Protein AF-A0A518HFP2-F1 (afdb_monomer_lite)

InterPro domains:
  IPR027417 P-loop containing nucleoside triphosphate hydrolase [G3DSA:3.40.50.300] (1-92)

Structure (mmCIF, N/CA/C/O backbone):
data_AF-A0A518HFP2-F1
#
_entry.id   AF-A0A518HFP2-F1
#
loop_
_atom_site.group_PDB
_atom_site.id
_atom_site.type_symbol
_atom_site.label_atom_id
_atom_site.label_alt_id
_atom_site.label_comp_id
_atom_site.label_asym_id
_atom_site.label_entity_id
_atom_site.label_seq_id
_atom_site.pdbx_PDB_ins_code
_atom_site.Cartn_x
_atom_site.Cartn_y
_atom_site.Cartn_z
_atom_site.occupancy
_atom_site.B_iso_or_equiv
_atom_site.auth_seq_id
_atom_site.auth_comp_id
_atom_site.auth_asym_id
_atom_site.auth_atom_id
_atom_site.pdbx_PDB_model_num
ATOM 1 N N . MET A 1 1 ? -16.623 0.755 4.294 1.00 90.94 1 MET A N 1
ATOM 2 C CA . MET A 1 1 ? -15.991 1.389 3.118 1.00 90.94 1 MET A CA 1
ATOM 3 C C . MET A 1 1 ? -14.483 1.255 3.259 1.00 90.94 1 MET A C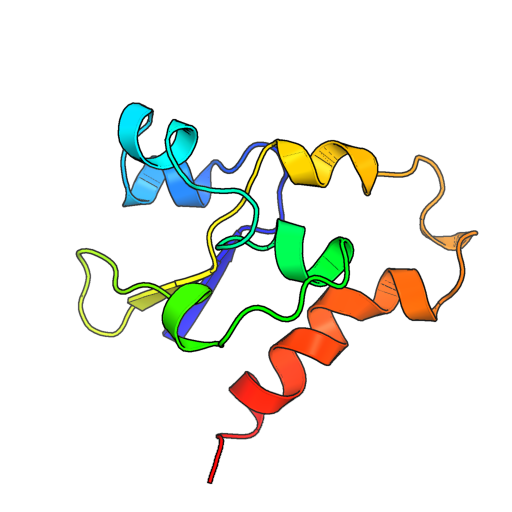 1
ATOM 5 O O . MET A 1 1 ? -13.975 1.486 4.349 1.00 90.94 1 MET A O 1
ATOM 9 N N . LEU A 1 2 ? -13.793 0.840 2.193 1.00 93.81 2 LEU A N 1
ATOM 10 C CA . LEU A 1 2 ? -12.335 0.705 2.170 1.00 93.81 2 LEU A CA 1
ATOM 11 C C . LEU A 1 2 ? -11.722 1.908 1.451 1.00 93.81 2 LEU A C 1
ATOM 13 O O . LEU A 1 2 ? -12.075 2.198 0.310 1.00 93.81 2 LEU A O 1
ATOM 17 N N . LEU A 1 3 ? -10.810 2.589 2.130 1.00 96.44 3 LEU A N 1
ATOM 18 C CA . LEU A 1 3 ? -9.951 3.621 1.576 1.00 96.44 3 LEU A CA 1
ATOM 19 C C . LEU A 1 3 ? -8.634 2.978 1.150 1.00 96.44 3 LEU A C 1
ATOM 21 O O . LEU A 1 3 ? -8.071 2.181 1.897 1.00 96.44 3 LEU A O 1
ATOM 25 N N . VAL A 1 4 ? -8.138 3.333 -0.029 1.00 97.38 4 VAL A N 1
ATOM 26 C CA . VAL A 1 4 ? -6.867 2.825 -0.549 1.00 97.38 4 VAL A CA 1
ATOM 27 C C . VAL A 1 4 ? -5.966 4.007 -0.858 1.00 97.38 4 VAL A C 1
ATOM 29 O O . VAL A 1 4 ? -6.301 4.838 -1.701 1.00 97.38 4 VAL A O 1
ATOM 32 N N . ASP A 1 5 ? -4.82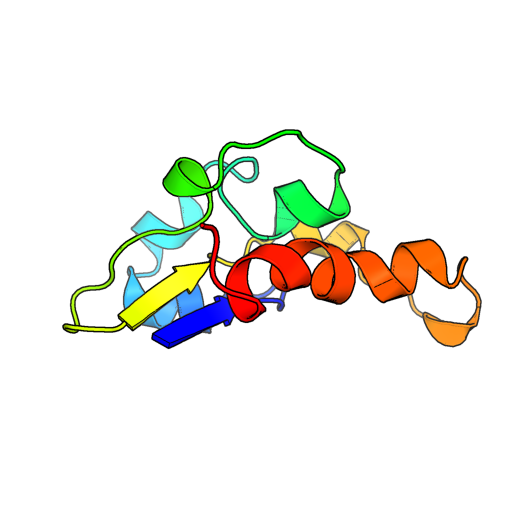8 4.082 -0.177 1.00 97.94 5 ASP A N 1
ATOM 33 C CA . ASP A 1 5 ? -3.822 5.111 -0.418 1.00 97.94 5 ASP A CA 1
ATOM 34 C C . ASP A 1 5 ? -2.744 4.562 -1.359 1.00 97.94 5 ASP A C 1
ATOM 36 O O . ASP A 1 5 ? -1.818 3.870 -0.942 1.00 97.94 5 ASP A O 1
ATOM 40 N N . ASN A 1 6 ? -2.916 4.826 -2.654 1.00 97.31 6 ASN A N 1
ATOM 41 C CA . ASN A 1 6 ? -2.047 4.318 -3.717 1.00 97.31 6 ASN A CA 1
ATOM 42 C C . ASN A 1 6 ? -0.971 5.322 -4.164 1.00 97.31 6 ASN A C 1
ATOM 44 O O . ASN A 1 6 ? -0.401 5.187 -5.245 1.00 97.31 6 ASN A O 1
ATOM 48 N N . ASP A 1 7 ? -0.733 6.364 -3.375 1.00 96.19 7 ASP A N 1
ATOM 49 C CA . ASP A 1 7 ? 0.315 7.341 -3.642 1.00 96.19 7 ASP A CA 1
ATOM 50 C C . ASP A 1 7 ? 1.517 7.055 -2.733 1.00 96.19 7 ASP A C 1
ATOM 52 O O . ASP A 1 7 ? 1.380 6.899 -1.518 1.00 96.19 7 ASP A O 1
ATOM 56 N N . ALA A 1 8 ? 2.725 7.030 -3.302 1.00 96.00 8 ALA A N 1
ATOM 57 C CA . ALA A 1 8 ? 3.963 6.880 -2.541 1.00 96.00 8 ALA A CA 1
ATOM 58 C C . ALA A 1 8 ? 4.167 7.998 -1.500 1.00 96.00 8 ALA A C 1
ATOM 60 O O . ALA A 1 8 ? 4.883 7.809 -0.517 1.00 96.00 8 ALA A O 1
ATOM 61 N N . GLN A 1 9 ? 3.526 9.160 -1.666 1.00 96.50 9 GLN A N 1
ATOM 62 C CA . GLN A 1 9 ? 3.527 10.210 -0.645 1.00 96.50 9 GLN A CA 1
ATOM 63 C C . GLN A 1 9 ? 2.751 9.825 0.622 1.00 96.50 9 GLN A C 1
ATOM 65 O O . GLN A 1 9 ? 3.003 10.414 1.678 1.00 96.50 9 GLN A O 1
ATOM 70 N N . ALA A 1 10 ? 1.862 8.831 0.542 1.00 97.44 10 ALA A N 1
ATOM 71 C CA . ALA A 1 10 ? 1.081 8.287 1.649 1.00 97.44 10 ALA A CA 1
ATOM 72 C C . ALA A 1 10 ? 0.317 9.360 2.455 1.00 97.44 10 ALA A C 1
ATOM 74 O O . ALA A 1 10 ? 0.226 9.301 3.684 1.00 97.44 10 ALA A O 1
ATOM 75 N N . SER A 1 11 ? -0.170 10.406 1.779 1.00 97.94 11 SER A N 1
ATOM 76 C CA . SER A 1 11 ? -0.773 11.578 2.427 1.00 97.94 11 SER A CA 1
ATOM 77 C C . SER A 1 11 ? -2.088 11.243 3.131 1.00 97.94 11 SER A C 1
ATOM 79 O O . SER A 1 11 ? -2.348 11.769 4.212 1.00 97.94 11 SER A O 1
ATOM 81 N N . LEU A 1 12 ? -2.901 10.349 2.559 1.00 97.88 12 LEU A N 1
ATOM 82 C CA . LEU A 1 12 ? -4.143 9.896 3.192 1.00 97.88 12 LEU A CA 1
ATOM 83 C C . LEU A 1 12 ? -3.836 9.084 4.456 1.00 97.88 12 LEU A C 1
ATOM 85 O O . LEU A 1 12 ? -4.453 9.296 5.497 1.00 97.88 12 LEU A O 1
ATOM 89 N N . THR A 1 13 ? -2.835 8.211 4.384 1.00 98.06 13 THR A N 1
ATOM 90 C CA . THR A 1 13 ? -2.358 7.408 5.515 1.00 98.06 13 THR A CA 1
ATOM 91 C C . THR A 1 13 ? -1.862 8.295 6.650 1.00 98.06 13 THR A C 1
ATOM 93 O O . THR A 1 13 ? -2.301 8.134 7.785 1.00 98.06 13 THR A O 1
ATOM 96 N N . LYS A 1 14 ? -1.009 9.282 6.350 1.00 97.62 14 LYS A N 1
ATOM 97 C CA . LYS A 1 14 ? -0.524 10.269 7.329 1.00 97.62 14 LYS A CA 1
ATOM 98 C C . LYS A 1 14 ? -1.656 11.103 7.921 1.00 97.62 14 LYS A C 1
ATOM 100 O O . LYS A 1 14 ? -1.655 11.363 9.117 1.00 97.62 14 LYS A O 1
ATOM 105 N N . GLY A 1 15 ? -2.636 11.495 7.106 1.00 96.88 15 GLY A N 1
ATOM 106 C CA . GLY A 1 15 ? -3.800 12.246 7.573 1.00 96.88 15 GLY A CA 1
ATOM 107 C C . GLY A 1 15 ? -4.683 11.463 8.549 1.00 96.88 15 GLY A C 1
ATOM 108 O O . GLY A 1 15 ? -5.287 12.071 9.427 1.00 96.88 15 GLY A O 1
ATOM 109 N N . LEU A 1 16 ? -4.749 10.133 8.416 1.00 96.88 16 LEU A N 1
ATOM 110 C CA . LEU A 1 16 ? -5.580 9.269 9.261 1.00 96.88 16 LEU A CA 1
ATOM 111 C C . LEU A 1 16 ? -4.849 8.709 10.489 1.00 96.88 16 LEU A C 1
ATOM 113 O O . LEU A 1 16 ? -5.474 8.577 11.537 1.00 96.88 16 LEU A O 1
ATOM 117 N N . LEU A 1 17 ? -3.564 8.363 10.363 1.00 95.00 17 LEU A N 1
ATOM 118 C CA . LEU A 1 17 ? -2.770 7.734 11.432 1.00 95.00 17 LEU A CA 1
ATOM 119 C C . LEU A 1 17 ? -1.836 8.720 12.149 1.00 95.00 17 LEU A C 1
ATOM 121 O O . LEU A 1 17 ? -1.360 8.462 13.246 1.00 95.00 17 LEU A O 1
ATOM 125 N N . GLY A 1 18 ? -1.549 9.861 11.531 1.00 95.44 18 GLY A N 1
ATOM 126 C CA . GLY A 1 18 ? -0.467 10.737 11.953 1.00 95.44 18 GLY A CA 1
ATOM 127 C C . GLY A 1 18 ? 0.871 10.370 11.310 1.00 95.44 18 GLY A C 1
ATOM 128 O O . GLY A 1 18 ? 1.114 9.265 10.822 1.00 95.44 18 GLY A O 1
ATOM 129 N N . ASP A 1 19 ? 1.756 11.360 11.293 1.00 95.19 19 ASP A N 1
ATOM 130 C CA . ASP A 1 19 ? 2.984 11.346 10.500 1.00 95.19 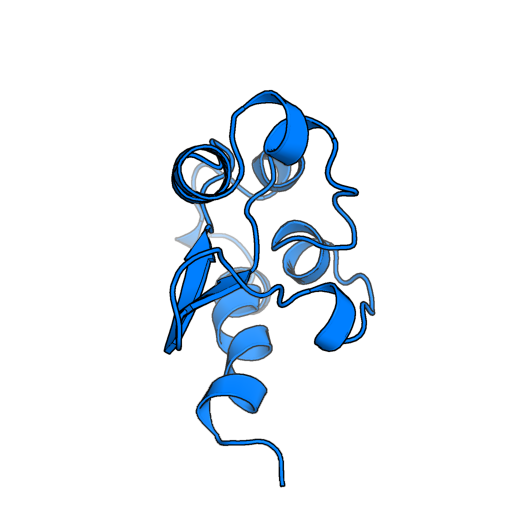19 ASP A CA 1
ATOM 131 C C . ASP A 1 19 ? 4.040 10.353 11.026 1.00 95.19 19 ASP A C 1
ATOM 133 O O . ASP A 1 19 ? 4.806 9.793 10.240 1.00 95.19 19 ASP A O 1
ATOM 137 N N . GLU A 1 20 ? 4.114 10.145 12.343 1.00 95.88 20 GLU A N 1
ATOM 138 C CA . GLU A 1 20 ? 5.043 9.186 12.961 1.00 95.88 20 GLU A CA 1
ATOM 139 C C . GLU A 1 20 ? 4.572 7.744 12.764 1.00 95.88 20 GLU A C 1
ATOM 141 O O . GLU A 1 20 ? 5.340 6.910 12.285 1.00 95.88 20 GLU A O 1
ATOM 146 N N . GLU A 1 21 ? 3.297 7.466 13.050 1.00 95.12 21 GLU A N 1
ATOM 147 C CA . GLU A 1 21 ? 2.717 6.131 12.888 1.00 95.12 21 GLU A CA 1
ATOM 148 C C . GLU A 1 21 ? 2.776 5.678 11.426 1.00 95.12 21 GLU A C 1
ATOM 150 O O . GLU A 1 21 ? 3.240 4.576 11.143 1.00 95.12 21 GLU A O 1
ATOM 155 N N . ALA A 1 22 ? 2.418 6.556 10.481 1.00 95.94 22 ALA A N 1
ATOM 156 C CA . ALA A 1 22 ? 2.487 6.256 9.053 1.00 95.94 22 ALA A CA 1
ATOM 157 C C . ALA A 1 22 ? 3.914 5.931 8.571 1.00 95.94 22 ALA A C 1
ATOM 159 O O . ALA A 1 22 ? 4.086 5.079 7.700 1.00 95.94 22 ALA A O 1
ATOM 160 N N . ARG A 1 23 ? 4.947 6.582 9.128 1.00 93.69 23 ARG A N 1
ATOM 161 C CA . ARG A 1 23 ? 6.355 6.279 8.803 1.00 93.69 23 ARG A CA 1
ATOM 162 C C . ARG A 1 23 ? 6.836 4.965 9.415 1.00 93.69 23 ARG A C 1
ATOM 164 O O . ARG A 1 23 ? 7.739 4.352 8.855 1.00 93.69 23 ARG A O 1
ATOM 171 N N . GLY A 1 24 ? 6.271 4.560 10.551 1.00 96.19 24 GLY A N 1
ATOM 172 C CA . GLY A 1 24 ? 6.645 3.341 11.269 1.00 96.19 24 GLY A CA 1
ATOM 173 C C . GLY A 1 24 ? 6.034 2.054 10.710 1.00 96.19 24 GLY A C 1
ATOM 174 O O . GLY A 1 24 ? 6.358 0.974 11.199 1.00 96.19 24 GLY A O 1
ATOM 175 N N . LEU A 1 25 ? 5.151 2.146 9.713 1.00 97.44 25 LEU A N 1
ATOM 176 C CA . LEU A 1 25 ? 4.490 0.979 9.137 1.00 97.44 25 LEU A CA 1
ATOM 177 C C . LEU A 1 25 ? 5.471 0.065 8.403 1.00 97.44 25 LEU A C 1
ATOM 179 O O . LEU A 1 25 ? 6.252 0.520 7.569 1.00 97.44 25 LEU A O 1
ATOM 183 N N . ASP A 1 26 ? 5.347 -1.241 8.640 1.00 97.69 26 ASP A N 1
ATOM 184 C CA . ASP A 1 26 ? 6.002 -2.253 7.813 1.00 97.69 26 ASP A CA 1
ATOM 185 C C . ASP A 1 26 ? 5.433 -2.189 6.381 1.00 97.69 26 ASP A C 1
ATOM 187 O O . ASP A 1 26 ? 4.226 -2.413 6.209 1.00 97.69 26 ASP A O 1
ATOM 191 N N . PRO A 1 27 ? 6.253 -1.928 5.340 1.00 98.00 27 PRO A N 1
ATOM 192 C CA . PRO A 1 27 ? 5.800 -1.908 3.953 1.00 98.00 27 PRO A CA 1
ATOM 193 C C . PRO A 1 27 ? 5.040 -3.171 3.525 1.00 98.00 27 PRO A C 1
ATOM 195 O O . PRO A 1 27 ? 4.113 -3.065 2.720 1.00 98.00 27 PRO A O 1
ATOM 198 N N . ALA A 1 28 ? 5.358 -4.344 4.086 1.00 97.94 28 ALA A N 1
ATOM 199 C CA . ALA A 1 28 ? 4.666 -5.600 3.788 1.00 97.94 28 ALA A CA 1
ATOM 200 C C . ALA A 1 28 ? 3.196 -5.624 4.261 1.00 97.94 28 ALA A C 1
ATOM 202 O O . ALA A 1 28 ? 2.439 -6.505 3.864 1.00 97.94 28 ALA A O 1
ATOM 203 N N . THR A 1 29 ? 2.770 -4.639 5.056 1.00 97.31 29 THR A N 1
ATOM 204 C CA . THR A 1 29 ? 1.387 -4.463 5.546 1.00 97.31 29 THR A CA 1
ATOM 205 C C . THR A 1 29 ? 0.638 -3.321 4.843 1.00 97.31 29 THR A C 1
ATOM 207 O O . THR A 1 29 ? -0.406 -2.862 5.309 1.00 97.31 29 THR A O 1
ATOM 210 N N . THR A 1 30 ? 1.183 -2.819 3.730 1.00 97.81 30 THR A N 1
ATOM 211 C CA . THR A 1 30 ? 0.672 -1.655 2.982 1.00 97.81 30 THR A CA 1
ATOM 212 C C . THR A 1 30 ? 0.402 -2.010 1.518 1.00 97.81 30 THR A C 1
ATOM 214 O O . THR A 1 30 ? 0.676 -3.127 1.079 1.00 97.81 30 THR A O 1
ATOM 217 N N . VAL A 1 31 ? -0.061 -1.041 0.723 1.00 97.31 31 VAL A N 1
ATOM 218 C CA . VAL A 1 31 ? -0.244 -1.174 -0.732 1.00 97.31 31 VAL A CA 1
ATOM 219 C C . VAL A 1 31 ? 1.020 -1.660 -1.457 1.00 97.31 31 VAL A C 1
ATOM 221 O O . VAL A 1 31 ? 0.925 -2.323 -2.487 1.00 97.31 31 VAL A O 1
ATOM 224 N N . TYR A 1 32 ? 2.207 -1.399 -0.893 1.00 98.12 32 TYR A N 1
ATOM 225 C CA . TYR A 1 32 ? 3.480 -1.902 -1.413 1.00 98.12 32 TYR A CA 1
ATOM 226 C C . TYR A 1 32 ? 3.487 -3.427 -1.571 1.00 98.12 32 TYR A C 1
ATOM 228 O O . TYR A 1 32 ? 3.982 -3.922 -2.580 1.00 98.12 32 TYR A O 1
ATOM 236 N N . ALA A 1 33 ? 2.908 -4.169 -0.621 1.00 97.75 33 ALA A N 1
ATOM 237 C CA . ALA A 1 33 ? 2.875 -5.629 -0.661 1.00 97.75 33 ALA A CA 1
ATOM 238 C C . ALA A 1 33 ? 2.180 -6.165 -1.919 1.00 97.75 33 ALA A C 1
ATOM 240 O O . ALA A 1 33 ? 2.622 -7.165 -2.481 1.00 97.75 33 ALA A O 1
ATOM 241 N N . LEU A 1 34 ? 1.148 -5.459 -2.396 1.00 96.50 34 LEU A N 1
ATOM 242 C CA . LEU A 1 34 ? 0.418 -5.825 -3.607 1.00 96.50 34 LEU A CA 1
ATOM 243 C C . LEU A 1 34 ? 1.330 -5.743 -4.835 1.00 96.50 34 LEU A C 1
ATOM 245 O O . LEU A 1 34 ? 1.437 -6.703 -5.592 1.00 96.50 34 LEU A O 1
ATOM 249 N N . TYR A 1 35 ? 2.036 -4.622 -4.994 1.00 96.56 35 TYR A N 1
ATOM 250 C CA . TYR A 1 35 ? 2.968 -4.402 -6.104 1.00 96.56 35 TYR A CA 1
ATOM 251 C C . TYR A 1 35 ? 4.222 -5.271 -6.031 1.00 96.56 35 TYR A C 1
ATOM 253 O O . TYR A 1 35 ? 4.720 -5.725 -7.056 1.00 96.56 35 TYR A O 1
ATOM 261 N N . ALA A 1 36 ? 4.715 -5.541 -4.824 1.00 96.75 36 ALA A N 1
ATOM 262 C CA . ALA A 1 36 ? 5.873 -6.397 -4.603 1.00 96.75 36 ALA A CA 1
ATOM 263 C C . ALA A 1 36 ? 5.547 -7.901 -4.687 1.00 96.75 36 ALA A C 1
ATOM 265 O O . ALA A 1 36 ? 6.458 -8.721 -4.576 1.00 96.75 36 ALA A O 1
ATOM 266 N N . GLY A 1 37 ? 4.273 -8.278 -4.860 1.00 95.38 37 GLY A N 1
ATOM 267 C CA . GLY A 1 37 ? 3.843 -9.678 -4.893 1.00 95.38 37 GLY A CA 1
ATOM 268 C C . GLY A 1 37 ? 4.062 -10.411 -3.566 1.00 95.38 37 GLY A C 1
ATOM 269 O O . GLY A 1 37 ? 4.258 -11.626 -3.556 1.00 95.38 37 GLY A O 1
ATOM 270 N N . ILE A 1 38 ? 4.065 -9.683 -2.447 1.00 96.88 38 ILE A N 1
ATOM 271 C CA . ILE A 1 38 ? 4.241 -10.258 -1.113 1.00 96.88 38 ILE A CA 1
ATOM 272 C C . ILE A 1 38 ? 2.898 -10.865 -0.681 1.00 96.88 38 ILE A C 1
ATOM 274 O O . ILE A 1 38 ? 1.893 -10.151 -0.654 1.00 96.88 38 ILE A O 1
ATOM 278 N N . PRO A 1 39 ? 2.846 -12.166 -0.336 1.00 93.44 39 PRO A N 1
ATOM 279 C CA . PRO A 1 39 ? 1.611 -12.821 0.077 1.00 93.44 39 PRO A CA 1
ATOM 280 C C . PRO A 1 39 ? 1.246 -12.421 1.514 1.00 93.44 39 PRO A C 1
ATOM 282 O O . PRO A 1 39 ? 1.492 -13.164 2.464 1.00 93.44 39 PRO A O 1
ATOM 285 N N . THR A 1 40 ? 0.666 -11.232 1.673 1.00 94.25 40 THR A N 1
ATOM 286 C CA . THR A 1 40 ? 0.211 -10.712 2.965 1.00 94.25 40 THR A CA 1
ATOM 287 C C . THR A 1 40 ? -1.281 -11.010 3.168 1.00 94.25 40 THR A C 1
ATOM 289 O O . THR A 1 40 ? -2.090 -10.653 2.308 1.00 94.25 40 THR A O 1
ATOM 292 N N . PRO A 1 41 ? -1.676 -11.626 4.298 1.00 91.56 41 PRO A N 1
ATOM 293 C CA . PRO A 1 41 ? -3.079 -11.805 4.664 1.00 91.56 41 PRO A CA 1
ATOM 294 C C . PRO A 1 41 ? -3.875 -10.491 4.666 1.00 91.56 41 PRO A C 1
ATOM 296 O O . PRO A 1 41 ? -3.366 -9.440 5.066 1.00 91.56 41 PRO A O 1
ATOM 299 N N . ALA A 1 42 ? -5.139 -10.542 4.240 1.00 88.19 42 ALA A N 1
ATOM 300 C CA . ALA A 1 42 ? -5.977 -9.352 4.078 1.00 88.19 42 ALA A CA 1
ATOM 301 C C . ALA A 1 42 ? -6.184 -8.593 5.399 1.00 88.19 42 ALA A C 1
ATOM 303 O O . ALA A 1 42 ? -6.199 -7.364 5.405 1.00 88.19 42 ALA A O 1
ATOM 304 N N . GLU A 1 43 ? -6.270 -9.311 6.518 1.00 90.00 43 GLU A N 1
ATOM 305 C CA . GLU A 1 43 ? -6.389 -8.766 7.871 1.00 90.00 43 GLU A CA 1
ATOM 306 C C . GLU A 1 43 ? -5.149 -7.990 8.342 1.00 90.00 43 GLU A C 1
ATOM 308 O O . GLU A 1 43 ? -5.251 -7.184 9.263 1.00 90.00 43 GLU A O 1
ATOM 313 N N . LEU A 1 44 ? -3.987 -8.204 7.711 1.00 94.19 44 LEU A N 1
ATOM 314 C CA . LEU A 1 44 ? -2.774 -7.417 7.957 1.00 94.19 44 LEU A CA 1
ATOM 315 C C . LEU A 1 44 ? -2.645 -6.232 6.988 1.00 94.19 44 LEU A C 1
ATOM 317 O O . LEU A 1 44 ? -1.983 -5.246 7.309 1.00 94.19 44 LEU A O 1
ATOM 321 N N . LEU A 1 45 ? -3.272 -6.310 5.810 1.00 94.44 45 LEU A N 1
ATOM 322 C CA . LEU A 1 45 ? -3.286 -5.234 4.811 1.00 94.44 45 LEU A CA 1
ATOM 323 C C . LEU A 1 45 ? -4.326 -4.153 5.125 1.00 94.44 45 LEU A C 1
ATOM 325 O O . LEU A 1 45 ? -4.077 -2.964 4.915 1.00 94.44 45 LEU A O 1
ATOM 329 N N . VAL A 1 46 ? -5.498 -4.564 5.611 1.00 93.94 46 VAL A N 1
ATOM 330 C CA . VAL A 1 46 ? -6.638 -3.684 5.874 1.00 93.94 46 VAL A CA 1
ATOM 331 C C . VAL A 1 46 ? -6.744 -3.419 7.367 1.00 93.94 46 VAL A C 1
ATOM 333 O O . VAL A 1 46 ? -6.956 -4.334 8.157 1.00 93.94 46 VAL A O 1
ATOM 336 N N . ARG A 1 47 ? -6.651 -2.146 7.755 1.00 93.31 47 ARG A N 1
ATOM 337 C CA . ARG A 1 47 ? -6.736 -1.717 9.157 1.00 93.31 47 ARG A CA 1
ATOM 338 C C . ARG A 1 47 ? -7.974 -0.866 9.426 1.00 93.31 47 ARG A C 1
ATOM 340 O O . ARG A 1 47 ? -8.410 -0.136 8.530 1.00 93.31 47 ARG A O 1
ATOM 347 N N . PRO A 1 48 ? -8.540 -0.921 10.642 1.00 94.31 48 PRO A N 1
ATOM 348 C CA . PRO A 1 48 ? -9.554 0.039 11.051 1.00 94.31 48 PRO A CA 1
ATOM 349 C C . PRO A 1 48 ? -8.958 1.450 11.117 1.00 94.31 48 PRO A C 1
ATOM 351 O O . PRO A 1 48 ? -7.752 1.629 11.290 1.00 94.31 48 PRO A O 1
ATOM 354 N N . THR A 1 49 ? -9.818 2.453 10.994 1.00 94.19 49 THR A N 1
ATOM 355 C CA . THR A 1 49 ? -9.473 3.852 11.278 1.00 94.19 49 THR A CA 1
ATOM 356 C C . THR A 1 49 ? -10.205 4.320 12.536 1.00 94.19 49 THR A C 1
ATOM 358 O O . THR A 1 49 ? -11.035 3.595 13.078 1.00 94.19 49 THR A O 1
ATOM 361 N N . ALA A 1 50 ? -9.947 5.551 12.982 1.00 92.69 50 ALA A N 1
ATOM 362 C CA . ALA A 1 50 ? -10.696 6.169 14.081 1.00 92.69 50 ALA A CA 1
ATOM 363 C C . ALA A 1 50 ? -12.169 6.486 13.736 1.00 92.69 50 ALA A C 1
ATOM 365 O O . ALA A 1 50 ? -12.918 6.940 14.599 1.00 92.69 50 ALA A O 1
ATOM 366 N N . PHE A 1 51 ? -12.582 6.285 12.482 1.00 94.12 51 PHE A N 1
ATOM 367 C CA . PHE A 1 51 ? -13.931 6.555 12.004 1.00 94.12 51 PHE A CA 1
ATOM 368 C C . PHE A 1 51 ? -14.673 5.248 11.729 1.00 94.12 51 PHE A C 1
ATOM 370 O O . PHE A 1 51 ? -14.218 4.404 10.950 1.00 94.12 51 PHE A O 1
ATOM 377 N N . ASP A 1 52 ? -15.856 5.112 12.321 1.00 94.44 52 ASP A N 1
ATOM 378 C CA . ASP A 1 52 ? -16.686 3.926 12.146 1.00 94.44 52 ASP A CA 1
ATOM 379 C C . ASP A 1 52 ? -17.047 3.689 10.675 1.00 94.44 52 ASP A C 1
ATOM 381 O O . ASP A 1 52 ? -17.400 4.599 9.922 1.00 94.44 52 ASP A O 1
ATOM 385 N N . GLY A 1 53 ? -16.951 2.427 10.255 1.00 92.38 53 GLY A N 1
ATOM 386 C CA . GLY A 1 53 ? -17.239 2.021 8.881 1.00 92.38 53 GLY A CA 1
ATOM 387 C C . GLY A 1 53 ? -16.170 2.415 7.853 1.00 92.38 53 GLY A C 1
ATOM 388 O O . GLY A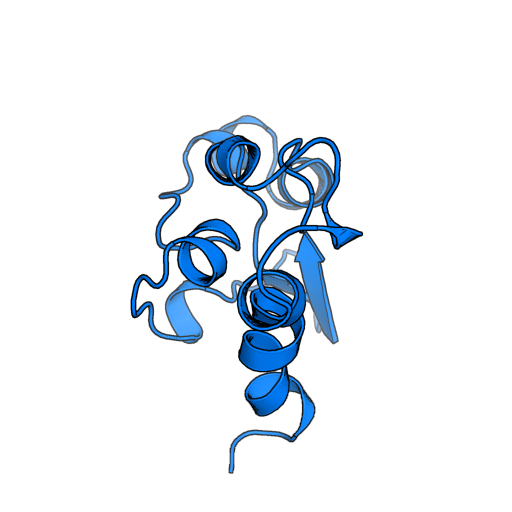 1 53 ? -16.363 2.120 6.668 1.00 92.38 53 GLY A O 1
ATOM 389 N N . LEU A 1 54 ? -15.051 3.021 8.272 1.00 94.75 54 LEU A N 1
ATOM 390 C CA . LEU A 1 54 ? -13.887 3.304 7.431 1.00 94.75 54 LEU A CA 1
ATOM 391 C C . LEU A 1 54 ? -12.712 2.389 7.784 1.00 94.75 54 LEU A C 1
ATOM 393 O O . LEU A 1 54 ? -12.204 2.396 8.907 1.00 94.75 54 LEU A O 1
ATOM 397 N N . ALA A 1 55 ? -12.254 1.646 6.782 1.00 95.19 55 ALA A N 1
ATOM 398 C CA . ALA A 1 55 ? -11.019 0.878 6.828 1.00 95.19 55 ALA A CA 1
ATOM 399 C C . ALA A 1 55 ? -10.003 1.455 5.835 1.00 95.19 55 ALA A C 1
ATOM 401 O O . ALA A 1 55 ? -10.389 2.075 4.843 1.00 95.19 55 ALA A O 1
ATOM 402 N N . LEU A 1 56 ? -8.717 1.237 6.089 1.00 97.12 56 LEU A N 1
ATOM 403 C CA . LEU A 1 56 ? -7.609 1.758 5.298 1.00 97.12 56 LEU A CA 1
ATOM 404 C C . LEU A 1 56 ? -6.711 0.613 4.815 1.00 97.12 56 LEU A C 1
ATOM 406 O O . LEU A 1 56 ? -6.232 -0.189 5.611 1.00 97.12 56 LEU A O 1
ATOM 410 N N . LEU A 1 57 ? -6.432 0.578 3.517 1.00 97.69 57 LEU A N 1
ATOM 411 C CA . LEU A 1 57 ? -5.225 -0.021 2.963 1.00 97.69 57 LEU A CA 1
ATOM 412 C C . LEU A 1 57 ? -4.185 1.097 2.847 1.00 97.69 57 LEU A C 1
ATOM 414 O O . LEU A 1 57 ? -4.315 1.993 2.009 1.00 97.69 57 LEU A O 1
ATOM 418 N N . ALA A 1 58 ? -3.208 1.073 3.751 1.00 98.12 58 ALA A N 1
ATOM 419 C CA . ALA A 1 58 ? -2.245 2.156 3.913 1.00 98.12 58 ALA A CA 1
ATOM 420 C C . ALA A 1 58 ? -1.295 2.266 2.712 1.00 98.12 58 ALA A C 1
ATOM 422 O O . ALA A 1 58 ? -0.932 1.263 2.097 1.00 98.12 58 ALA A O 1
ATOM 423 N N . GLY A 1 59 ? -0.865 3.489 2.423 1.00 98.00 59 GLY A N 1
ATOM 424 C CA . GLY A 1 59 ? 0.163 3.814 1.445 1.00 98.00 59 GLY A CA 1
ATOM 425 C C . GLY A 1 59 ? 1.557 3.640 2.034 1.00 98.00 59 GLY A C 1
ATOM 426 O O . GLY A 1 59 ? 1.732 3.512 3.247 1.00 98.00 59 GLY A O 1
ATOM 427 N N . SER A 1 60 ? 2.571 3.632 1.172 1.00 97.81 60 SER A N 1
ATOM 428 C CA . SER A 1 60 ? 3.963 3.505 1.604 1.00 97.81 60 SER A CA 1
ATOM 429 C C . SER A 1 60 ? 4.921 4.183 0.630 1.00 97.81 60 SER A C 1
ATOM 431 O O . SER A 1 60 ? 4.824 3.930 -0.574 1.00 97.81 60 SER A O 1
ATOM 433 N N . PRO A 1 61 ? 5.917 4.946 1.116 1.00 96.69 61 PRO A N 1
ATOM 434 C CA . PRO A 1 61 ? 7.002 5.459 0.282 1.00 96.69 61 PRO A CA 1
ATOM 435 C C . PRO A 1 61 ? 7.781 4.373 -0.462 1.00 96.69 61 PRO A C 1
ATOM 437 O O . PRO A 1 61 ? 8.333 4.647 -1.523 1.00 96.69 61 PRO A O 1
ATOM 440 N N . ALA A 1 62 ? 7.787 3.131 0.038 1.00 97.25 62 ALA A N 1
ATOM 441 C CA . ALA A 1 62 ? 8.413 2.001 -0.650 1.00 97.25 62 ALA A CA 1
ATOM 442 C C . ALA A 1 62 ? 7.773 1.712 -2.021 1.00 97.25 62 ALA A C 1
ATOM 444 O O . ALA A 1 62 ? 8.414 1.128 -2.891 1.00 97.25 62 ALA A O 1
ATOM 445 N N . SER A 1 63 ? 6.528 2.152 -2.245 1.00 96.56 63 SER A N 1
ATOM 446 C CA . SER A 1 63 ? 5.850 2.008 -3.538 1.00 96.56 63 SER A CA 1
ATOM 447 C C . SER A 1 63 ? 6.424 2.905 -4.643 1.00 96.56 63 SER A C 1
ATOM 449 O O . SER A 1 63 ? 6.132 2.673 -5.814 1.00 96.56 63 SER A O 1
ATOM 451 N N . ILE A 1 64 ? 7.293 3.876 -4.316 1.00 96.50 64 ILE A N 1
ATOM 452 C CA . ILE A 1 64 ? 7.887 4.800 -5.298 1.00 96.50 64 ILE A CA 1
ATOM 453 C C . ILE A 1 64 ? 8.606 4.070 -6.442 1.00 96.50 64 ILE A C 1
ATOM 455 O O . ILE A 1 64 ? 8.616 4.559 -7.567 1.00 96.50 64 ILE A O 1
ATOM 459 N N . SER A 1 65 ? 9.163 2.882 -6.185 1.00 94.25 65 SER A N 1
ATOM 460 C CA . SER A 1 65 ? 9.850 2.065 -7.192 1.00 94.25 65 SER A CA 1
ATOM 461 C C . SER A 1 65 ? 8.931 1.542 -8.301 1.00 94.25 65 SER A C 1
ATOM 463 O O . SER A 1 65 ? 9.432 1.137 -9.346 1.00 94.25 65 SER A O 1
ATOM 465 N N . PHE A 1 66 ? 7.610 1.568 -8.098 1.00 94.56 66 PHE A N 1
ATOM 466 C CA . PHE A 1 66 ? 6.614 1.169 -9.095 1.00 94.56 66 PHE A CA 1
ATOM 467 C C . PHE A 1 66 ? 6.072 2.354 -9.909 1.00 94.56 66 PHE A C 1
ATOM 469 O O . PHE A 1 66 ? 5.373 2.150 -10.901 1.00 94.56 66 PHE A O 1
ATOM 476 N N . ASN A 1 67 ? 6.436 3.593 -9.554 1.00 93.50 67 ASN A N 1
ATOM 477 C CA . ASN A 1 67 ? 6.143 4.764 -10.374 1.00 93.50 67 ASN A CA 1
ATOM 478 C C . ASN A 1 67 ? 7.139 4.836 -11.535 1.00 93.50 67 ASN A C 1
ATOM 480 O O . ASN A 1 67 ? 8.275 5.285 -11.383 1.00 93.50 67 ASN A O 1
ATOM 484 N N . VAL A 1 68 ? 6.699 4.397 -12.712 1.00 92.94 68 VAL A N 1
ATOM 485 C CA . VAL A 1 68 ? 7.497 4.421 -13.944 1.00 92.94 68 VAL A CA 1
ATOM 486 C C . VAL A 1 68 ? 7.093 5.598 -14.850 1.00 92.94 68 VAL A C 1
ATOM 488 O O . VAL A 1 68 ? 5.919 5.964 -14.862 1.00 92.94 68 VAL A O 1
ATOM 491 N N . PRO A 1 69 ? 8.016 6.193 -15.637 1.00 92.19 69 PRO A N 1
ATOM 492 C CA . PRO A 1 69 ? 7.713 7.368 -16.469 1.00 92.19 69 PRO A CA 1
ATOM 493 C C . PRO A 1 69 ? 6.663 7.130 -17.563 1.00 92.19 69 PRO A C 1
ATOM 495 O O . PRO A 1 69 ? 5.829 7.994 -17.818 1.00 92.19 69 PRO A O 1
ATOM 498 N N . ASP A 1 70 ? 6.689 5.951 -18.187 1.00 94.88 70 ASP A N 1
ATOM 499 C CA . ASP A 1 70 ? 5.794 5.578 -19.284 1.00 94.88 70 ASP A CA 1
ATOM 500 C C . ASP A 1 70 ? 4.944 4.349 -18.897 1.00 94.88 70 ASP A C 1
ATOM 502 O O . ASP A 1 70 ? 5.154 3.253 -19.427 1.00 94.88 70 ASP A O 1
ATOM 506 N N . PRO A 1 71 ? 3.964 4.485 -17.981 1.00 89.31 71 PRO A N 1
ATOM 507 C CA . PRO A 1 71 ? 3.213 3.347 -17.439 1.00 89.31 71 PRO A CA 1
ATOM 508 C C . PRO A 1 71 ? 2.374 2.611 -18.489 1.00 89.31 71 PRO A C 1
ATOM 510 O O . PRO A 1 71 ? 2.013 1.463 -18.294 1.00 89.31 71 PRO A O 1
ATOM 513 N N . HIS A 1 72 ? 2.100 3.223 -19.639 1.00 91.94 72 HIS A N 1
ATOM 514 C CA . HIS A 1 72 ? 1.405 2.572 -20.751 1.00 91.94 72 HIS A CA 1
ATOM 515 C C . HIS A 1 72 ? 2.296 1.594 -21.544 1.00 91.94 72 HIS A C 1
ATOM 517 O O . HIS A 1 72 ? 1.794 0.899 -22.425 1.00 91.94 72 HIS A O 1
ATOM 523 N N . ARG A 1 73 ? 3.611 1.556 -21.273 1.00 95.69 73 ARG A N 1
ATOM 524 C CA . ARG A 1 73 ? 4.596 0.725 -21.992 1.00 95.69 73 ARG A CA 1
ATOM 525 C C . ARG A 1 73 ? 5.026 -0.528 -21.228 1.00 95.69 73 ARG A C 1
ATOM 527 O O . ARG A 1 73 ? 5.724 -1.353 -21.811 1.00 95.69 73 ARG A O 1
ATOM 534 N N . ILE A 1 74 ? 4.652 -0.664 -19.955 1.00 93.12 74 ILE A N 1
ATOM 535 C CA . ILE A 1 74 ? 4.927 -1.873 -19.161 1.00 93.12 74 ILE A CA 1
ATOM 536 C C . ILE A 1 74 ? 3.882 -2.959 -19.443 1.00 93.12 74 ILE A C 1
ATOM 538 O O . ILE A 1 74 ? 2.853 -2.683 -20.068 1.00 93.12 74 ILE A O 1
ATOM 542 N N . ASP A 1 75 ? 4.130 -4.183 -18.966 1.00 94.19 75 ASP A N 1
ATOM 543 C CA . ASP A 1 75 ? 3.183 -5.292 -19.102 1.00 94.19 75 ASP A CA 1
ATOM 544 C C . ASP A 1 75 ? 1.806 -4.878 -18.536 1.00 94.19 75 ASP A C 1
ATOM 546 O O . ASP A 1 75 ? 1.723 -4.385 -17.407 1.00 94.19 75 ASP A O 1
ATOM 550 N N . PRO A 1 76 ? 0.699 -5.050 -19.285 1.00 93.38 76 PRO A N 1
ATOM 551 C CA . PRO A 1 76 ? -0.644 -4.762 -18.786 1.00 93.38 76 PRO A CA 1
ATOM 552 C C . PRO A 1 76 ? -0.995 -5.461 -17.462 1.00 93.38 76 PRO A C 1
ATOM 554 O O . PRO A 1 76 ? -1.864 -4.978 -16.736 1.00 93.38 76 PRO A O 1
ATOM 557 N N . ARG A 1 77 ? -0.342 -6.584 -17.135 1.00 91.44 77 ARG A N 1
ATOM 558 C CA . ARG A 1 77 ? -0.477 -7.274 -15.844 1.00 91.44 77 ARG A CA 1
ATOM 559 C C . ARG A 1 77 ? 0.071 -6.433 -14.694 1.00 91.44 77 ARG A C 1
ATOM 561 O O . ARG A 1 77 ? -0.594 -6.323 -13.669 1.00 91.44 77 ARG A O 1
ATOM 568 N N . ASP A 1 78 ? 1.204 -5.769 -14.895 1.00 92.31 78 ASP A N 1
ATOM 569 C CA . ASP A 1 78 ? 1.815 -4.893 -13.890 1.00 92.31 78 ASP A CA 1
ATOM 570 C C . ASP A 1 78 ? 0.965 -3.629 -13.668 1.00 92.31 78 ASP A C 1
ATOM 572 O O . ASP A 1 78 ? 0.842 -3.133 -12.549 1.00 92.31 78 ASP A O 1
ATOM 576 N N . GLN A 1 79 ? 0.283 -3.148 -14.716 1.00 92.69 79 GLN A N 1
ATOM 577 C CA . GLN A 1 79 ? -0.680 -2.040 -14.611 1.00 92.69 79 GLN A CA 1
ATOM 578 C C . GLN A 1 79 ? -1.951 -2.432 -13.835 1.00 92.69 79 GLN A C 1
ATOM 580 O O . GLN A 1 79 ? -2.639 -1.578 -13.276 1.00 92.69 79 GLN A O 1
ATOM 585 N N . ALA A 1 80 ? -2.289 -3.722 -13.819 1.00 94.81 80 ALA A N 1
ATOM 586 C CA . ALA A 1 80 ? -3.535 -4.242 -13.271 1.00 94.81 80 ALA A CA 1
ATOM 587 C C . ALA A 1 80 ? -3.458 -4.670 -11.799 1.00 94.81 80 ALA A C 1
ATOM 589 O O . ALA A 1 80 ? -4.503 -4.974 -11.220 1.00 94.81 80 ALA A O 1
ATOM 590 N N . VAL A 1 81 ? -2.268 -4.666 -11.187 1.00 94.81 81 VAL A N 1
ATOM 591 C CA . VAL A 1 81 ? -2.023 -5.232 -9.849 1.00 94.81 81 VAL A CA 1
ATOM 592 C C . VAL A 1 81 ? -3.044 -4.764 -8.816 1.00 94.81 81 VAL A C 1
ATOM 594 O O . VAL A 1 81 ? -3.685 -5.590 -8.169 1.00 94.81 81 VAL A O 1
ATOM 597 N N . LEU A 1 82 ? -3.252 -3.450 -8.689 1.00 94.56 82 LEU A N 1
ATOM 598 C CA . LEU A 1 82 ? -4.176 -2.916 -7.689 1.00 94.56 82 LEU A CA 1
ATOM 599 C C . LEU A 1 82 ? -5.620 -3.368 -7.947 1.00 94.56 82 LEU A C 1
ATOM 601 O O . LEU A 1 82 ? -6.315 -3.788 -7.025 1.00 94.56 82 LEU A O 1
ATOM 605 N N . ARG A 1 83 ? -6.073 -3.316 -9.204 1.00 93.69 83 ARG A N 1
ATOM 606 C CA . ARG A 1 83 ? -7.423 -3.752 -9.589 1.00 93.69 83 ARG A CA 1
ATOM 607 C C . ARG A 1 83 ? -7.638 -5.221 -9.238 1.00 93.69 83 ARG A C 1
ATOM 609 O O . ARG A 1 83 ? -8.683 -5.571 -8.695 1.00 93.69 83 ARG A O 1
ATOM 616 N N . ASP A 1 84 ? -6.674 -6.068 -9.575 1.00 94.06 84 ASP A N 1
ATOM 617 C CA . ASP A 1 84 ? -6.801 -7.512 -9.402 1.00 94.06 84 ASP A CA 1
ATOM 618 C C . ASP A 1 84 ? -6.694 -7.905 -7.921 1.00 94.06 84 ASP A C 1
ATOM 620 O O . ASP A 1 84 ? -7.446 -8.766 -7.471 1.00 94.06 84 ASP A O 1
ATOM 624 N N . ALA A 1 85 ? -5.874 -7.198 -7.137 1.00 91.69 85 ALA A N 1
ATOM 625 C CA . ALA A 1 85 ? -5.796 -7.363 -5.687 1.00 91.69 85 ALA A CA 1
ATOM 626 C C . ALA A 1 85 ? -7.074 -6.924 -4.946 1.00 91.69 85 ALA A C 1
ATOM 628 O O . ALA A 1 85 ? -7.457 -7.548 -3.959 1.00 91.69 85 ALA A O 1
ATOM 629 N N . LEU A 1 86 ? -7.752 -5.867 -5.408 1.00 89.69 86 LEU A N 1
ATOM 630 C CA . LEU A 1 86 ? -8.980 -5.361 -4.777 1.00 89.69 86 LEU A CA 1
ATOM 631 C C . LEU A 1 86 ? -10.243 -6.124 -5.195 1.00 89.69 86 LEU A C 1
ATOM 633 O O . LEU A 1 86 ? -11.266 -6.028 -4.517 1.00 89.69 86 LEU A O 1
ATOM 637 N N . ARG A 1 87 ? -10.201 -6.882 -6.295 1.00 90.12 87 ARG A N 1
ATOM 638 C CA . ARG A 1 87 ? -11.365 -7.604 -6.829 1.00 90.12 87 ARG A CA 1
ATOM 639 C C . ARG A 1 87 ? -12.040 -8.527 -5.799 1.00 90.12 87 ARG A C 1
ATOM 641 O O . ARG A 1 87 ? -13.247 -8.372 -5.622 1.00 90.12 87 ARG A O 1
ATOM 648 N N . PRO A 1 88 ? -11.319 -9.387 -5.050 1.00 82.62 88 PRO A N 1
ATOM 649 C CA . PRO A 1 88 ? -11.944 -10.223 -4.020 1.00 82.62 88 PRO A CA 1
ATOM 650 C C . PRO A 1 88 ? -12.621 -9.401 -2.914 1.00 82.62 88 PRO A C 1
ATOM 652 O O . PRO A 1 88 ? -13.643 -9.804 -2.370 1.00 82.62 88 PRO A O 1
ATOM 655 N N . MET A 1 89 ? -12.078 -8.219 -2.600 1.00 74.81 89 MET A N 1
ATOM 656 C CA . MET A 1 89 ? -12.630 -7.328 -1.575 1.00 74.81 89 MET A CA 1
ATOM 657 C C . MET A 1 89 ? -13.920 -6.636 -2.042 1.00 74.81 89 MET A C 1
ATOM 659 O O . MET A 1 89 ? -14.790 -6.345 -1.224 1.00 74.81 89 MET A O 1
ATOM 663 N N . ALA A 1 90 ? -14.049 -6.368 -3.345 1.00 70.88 90 ALA A N 1
ATOM 664 C CA . ALA A 1 90 ? -15.229 -5.747 -3.944 1.00 70.88 90 ALA A CA 1
ATOM 665 C C . ALA A 1 90 ? -16.372 -6.743 -4.188 1.00 70.88 90 ALA A C 1
ATOM 667 O O . ALA A 1 90 ? -17.541 -6.371 -4.106 1.00 70.88 90 ALA A O 1
ATOM 668 N N . GLU A 1 91 ? -16.038 -7.998 -4.487 1.00 71.19 91 GLU A N 1
ATOM 669 C CA . GLU A 1 91 ? -17.012 -9.058 -4.776 1.00 71.19 91 GLU A CA 1
ATOM 670 C C . GLU A 1 91 ? -17.637 -9.656 -3.501 1.00 71.19 91 GLU A C 1
ATOM 672 O O . GLU A 1 91 ? -18.615 -10.392 -3.595 1.00 71.19 91 GLU A O 1
ATOM 677 N N . GLY A 1 92 ? -17.141 -9.261 -2.319 1.00 57.75 92 GLY A N 1
ATOM 678 C CA . GLY A 1 92 ? -17.592 -9.755 -1.024 1.00 57.75 92 GLY A CA 1
ATOM 679 C C . GLY A 1 92 ? -17.132 -11.192 -0.825 1.00 57.75 92 GLY A C 1
ATOM 680 O O . GLY A 1 92 ? -17.748 -12.123 -1.336 1.00 57.75 92 GLY A O 1
ATOM 681 N N . SER A 1 93 ? -16.043 -11.387 -0.081 1.00 45.88 93 SER A N 1
ATOM 682 C CA . SER A 1 93 ? -15.645 -12.729 0.341 1.00 45.88 93 SER A CA 1
ATOM 683 C C . SER A 1 93 ? -16.821 -13.417 1.047 1.00 45.88 93 SER A C 1
ATOM 685 O O . SER A 1 93 ? -17.361 -12.878 2.015 1.00 45.88 93 SER A O 1
ATOM 687 N N . THR A 1 94 ? -17.217 -14.572 0.510 1.00 41.28 94 THR A N 1
ATOM 688 C CA . THR A 1 94 ? -18.117 -15.569 1.117 1.00 41.28 94 THR A CA 1
ATOM 689 C C . THR A 1 94 ? -17.756 -15.903 2.553 1.00 41.28 94 THR A C 1
ATOM 691 O O . THR A 1 94 ? -16.535 -15.994 2.821 1.00 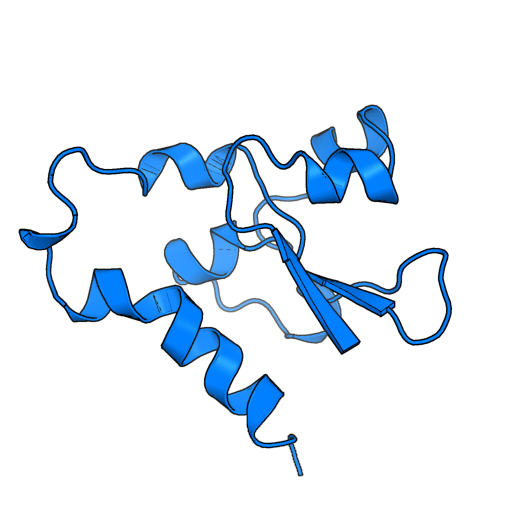41.28 94 THR A O 1
#

Organism: NCBI:txid2527974

Secondary structure (DSSP, 8-state):
-EEE--STT-HHHHHHH-HHHHHTS-GGGSHHHHHTT----HHHHEEE-SSTT-EEE---GGGGGG--S-GGGS-HHHHHHHHHHHHHHHH---

Sequence (94 aa):
MLLVDNDAQASLTKGLLGDEEARGLDPATTVYALYAGIPTPAELLVRPTAFDGLALLAGSPASISFNVPDPHRIDPRDQAVLRDALRPMAEGST

pLDDT: mean 92.71, std 9.45, range [41.28, 98.12]

Radius of gyration: 13.33 Å; chains: 1; bounding box: 28×28×36 Å

F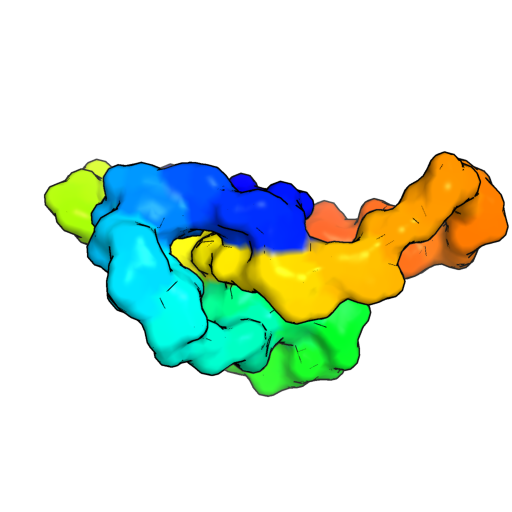oldseek 3Di:
DEDADADLVQVVVCVFPNDVVLQPDDCCLAPNVLLVVPPDDPPSQWADTPDPPYIYRTHHNNCVVLDDPCLVPDDVVSVCSVVVVCVCVVVDPD